Protein AF-A0A9D1YI46-F1 (afdb_monomer)

Foldseek 3Di:
DPPDDPVCCVPPPVVVVVVVVVVVVVVVVVVVVVVVVVVVVVVVPQPFDKFKWAFADKDWDWDDDPVDIDIWIWTWIQTPVRDIAIATDDPVLSVVDDHGFIFIWTAGDRHGDDTDTDDD

Nearest PDB structures (foldseek):
  3rd4-assembly3_B  TM=8.235E-01  e=1.081E-04  Proteus penneri ATCC 35198
  3rd4-assembly4_C  TM=8.174E-01  e=9.704E-05  Proteus penneri ATCC 35198
  3q6c-assembly10_J  TM=9.077E-01  e=4.424E-04  Klebsiella variicola At-22
  3rd4-assembly5_D  TM=7.968E-01  e=4.424E-04  Proteus penneri ATCC 35198
  3rd4-assembly2_A  TM=8.276E-01  e=1.380E-03  Proteus penneri ATCC 35198

Radius of gyration: 29.96 Å; Cα contacts (8 Å, |Δi|>4): 155; chains: 1; bounding box: 68×31×86 Å

Solvent-accessible surface area (backbone atoms only — not comparable to full-atom values): 6980 Å² total; per-residue (Å²): 129,89,76,87,48,73,65,55,44,58,71,70,44,41,62,59,53,50,51,52,53,50,53,51,50,52,54,53,50,54,52,50,53,55,48,56,57,50,52,56,57,66,65,72,56,63,70,74,44,73,43,57,28,29,28,70,45,77,48,77,47,78,45,85,48,102,89,48,77,49,75,49,38,35,40,30,30,34,32,84,90,69,52,75,48,72,26,58,47,53,74,65,59,58,70,70,60,52,74,70,46,39,27,41,37,33,31,44,94,71,41,62,73,49,70,51,73,58,83,128

Mean predicted aligned error: 13.7 Å

Secondary structure (DSSP, 8-state):
-----HHHHHHHTHHHHHHHHHHHHHHHHHHHHHHHHHHHHHHTTS--EEEEEEEEEEEEEEEEETTEEEEEEEEEEEETTS-EEEEEE-HHHHHH--TT-EEEEEEETTEEEEEEE---

Sequence (120 aa):
MNSFTFTDIFTNIFPFLFMLVFIFFIIVFVYSMVKGLSQMRKNNNSPRLTVEAQIVTKRAQHYHRNNGSSTRYFVTFQVESGDRLELQVNDWEYGQLVEGDSGKLHFQGTRYLGFDRTSL

pLDDT: mean 85.93, std 13.65, range [46.69, 97.56]

Structure (mmCIF, N/CA/C/O backbone):
data_AF-A0A9D1YI46-F1
#
_entry.id   AF-A0A9D1YI46-F1
#
loop_
_atom_site.group_PDB
_atom_site.id
_atom_site.type_symbol
_atom_site.label_atom_id
_atom_site.label_alt_id
_atom_site.label_comp_id
_atom_site.label_asym_id
_atom_site.label_entity_id
_atom_site.label_seq_id
_atom_site.pdbx_PDB_ins_code
_atom_site.Cartn_x
_atom_site.Cartn_y
_atom_site.Cartn_z
_atom_site.occupancy
_atom_site.B_iso_or_equiv
_atom_site.auth_seq_id
_atom_site.auth_comp_id
_atom_site.auth_asym_id
_atom_site.auth_atom_id
_atom_site.pdbx_PDB_model_num
ATOM 1 N N . MET A 1 1 ? 47.037 10.995 -57.749 1.00 51.62 1 MET A N 1
ATOM 2 C CA . MET A 1 1 ? 46.154 11.314 -56.608 1.00 51.62 1 MET A CA 1
ATOM 3 C C . MET A 1 1 ? 45.581 10.000 -56.124 1.00 51.62 1 MET A C 1
ATOM 5 O O . MET A 1 1 ? 44.905 9.352 -56.910 1.00 51.62 1 MET A O 1
ATOM 9 N N . ASN A 1 2 ? 45.909 9.559 -54.909 1.00 72.06 2 ASN A N 1
ATOM 10 C CA . ASN A 1 2 ? 45.304 8.343 -54.366 1.00 72.06 2 ASN A CA 1
ATOM 11 C C . ASN A 1 2 ? 43.830 8.655 -54.110 1.00 72.06 2 ASN A C 1
ATOM 13 O O . ASN A 1 2 ? 43.514 9.468 -53.241 1.00 72.06 2 ASN A O 1
ATOM 17 N N . SER A 1 3 ? 42.942 8.097 -54.929 1.00 76.31 3 SER A N 1
ATOM 18 C CA . SER A 1 3 ? 41.507 8.243 -54.724 1.00 76.31 3 SER A CA 1
ATOM 19 C C . SER A 1 3 ? 41.128 7.406 -53.514 1.00 76.31 3 SER A C 1
ATOM 21 O O . SER A 1 3 ? 41.279 6.190 -53.543 1.00 76.31 3 SER A O 1
ATOM 23 N N . PHE A 1 4 ? 40.661 8.062 -52.460 1.00 83.06 4 PHE A N 1
ATOM 24 C CA . PHE A 1 4 ? 40.120 7.391 -51.290 1.00 83.06 4 PHE A CA 1
ATOM 25 C C . PHE A 1 4 ? 38.860 6.617 -51.690 1.00 83.06 4 PHE A C 1
ATOM 27 O O . PHE A 1 4 ? 37.923 7.200 -52.241 1.00 83.06 4 PHE A O 1
ATOM 34 N N . THR A 1 5 ? 38.861 5.303 -51.478 1.00 87.06 5 THR A N 1
ATOM 35 C CA . THR A 1 5 ? 37.806 4.407 -51.966 1.00 87.06 5 THR A CA 1
ATOM 36 C C . THR A 1 5 ? 36.886 3.933 -50.842 1.00 87.06 5 THR A C 1
ATOM 38 O O . THR A 1 5 ? 37.230 3.968 -49.663 1.00 87.06 5 THR A O 1
ATOM 41 N N . PHE A 1 6 ? 35.696 3.442 -51.199 1.00 85.56 6 PHE A N 1
ATOM 42 C CA . PHE A 1 6 ? 34.754 2.860 -50.234 1.00 85.56 6 PHE A CA 1
ATOM 43 C C . PHE A 1 6 ? 35.358 1.683 -49.451 1.00 85.56 6 PHE A C 1
ATOM 45 O O . PHE A 1 6 ? 35.106 1.526 -48.257 1.00 85.56 6 PHE A O 1
ATOM 52 N N . THR A 1 7 ? 36.199 0.881 -50.104 1.00 87.19 7 THR A N 1
ATOM 53 C CA . THR A 1 7 ? 36.929 -0.214 -49.461 1.00 87.19 7 THR A CA 1
ATOM 54 C C . THR A 1 7 ? 37.867 0.292 -48.371 1.00 87.19 7 THR A C 1
ATOM 56 O O . THR A 1 7 ? 37.879 -0.292 -47.292 1.00 87.19 7 THR A O 1
ATOM 59 N N . ASP A 1 8 ? 38.547 1.425 -48.584 1.00 88.12 8 ASP A N 1
ATOM 60 C CA . ASP A 1 8 ? 39.436 2.017 -47.576 1.00 88.12 8 ASP A CA 1
ATOM 61 C C . ASP A 1 8 ? 38.665 2.483 -46.332 1.00 88.12 8 ASP A C 1
ATOM 63 O O . ASP A 1 8 ? 39.165 2.361 -45.212 1.00 88.12 8 ASP A O 1
ATOM 67 N N . ILE A 1 9 ? 37.430 2.969 -46.511 1.00 86.06 9 ILE A N 1
ATOM 68 C CA . ILE A 1 9 ? 36.524 3.333 -45.410 1.00 86.06 9 ILE A CA 1
ATOM 69 C C . ILE A 1 9 ? 36.154 2.089 -44.602 1.00 86.06 9 ILE A C 1
ATOM 71 O O . ILE A 1 9 ? 36.244 2.089 -43.372 1.00 86.06 9 ILE A O 1
ATOM 75 N N . PHE A 1 10 ? 35.738 1.023 -45.284 1.00 88.69 10 PHE A N 1
ATOM 76 C CA . PHE A 1 10 ? 35.272 -0.191 -44.625 1.00 88.69 10 PHE A CA 1
ATOM 77 C C . PHE A 1 10 ? 36.397 -0.949 -43.907 1.00 88.69 10 PHE A C 1
ATOM 79 O O . PHE A 1 10 ? 36.171 -1.521 -42.846 1.00 88.69 10 PHE A O 1
ATOM 86 N N . THR A 1 11 ? 37.622 -0.943 -44.427 1.00 88.00 11 THR A N 1
ATOM 87 C CA . THR A 1 11 ? 38.727 -1.668 -43.784 1.00 88.00 11 THR A CA 1
ATOM 88 C C . THR A 1 11 ? 39.423 -0.850 -42.707 1.00 88.00 11 THR A C 1
ATOM 90 O O . THR A 1 11 ? 39.802 -1.407 -41.681 1.00 88.00 11 THR A O 1
ATOM 93 N N . ASN A 1 12 ? 39.585 0.461 -42.908 1.00 88.25 12 ASN A N 1
ATOM 94 C CA . ASN A 1 12 ? 40.422 1.273 -42.023 1.00 88.25 12 ASN A CA 1
ATOM 95 C C . ASN A 1 12 ? 39.632 2.152 -41.053 1.00 88.25 12 ASN A C 1
ATOM 97 O O . ASN A 1 12 ? 40.168 2.499 -40.009 1.00 88.25 12 ASN A O 1
ATOM 101 N N . ILE A 1 13 ? 38.386 2.529 -41.359 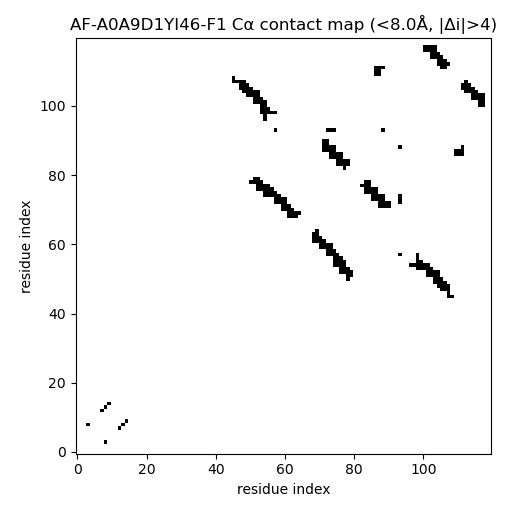1.00 89.00 13 ILE A N 1
ATOM 102 C CA . ILE A 1 13 ? 37.602 3.462 -40.525 1.00 89.00 13 ILE A CA 1
ATOM 103 C C . ILE A 1 13 ? 36.479 2.735 -39.783 1.00 89.00 13 ILE A C 1
ATOM 105 O O . ILE A 1 13 ? 36.266 2.966 -38.590 1.00 89.00 13 ILE A O 1
ATOM 109 N N . PHE A 1 14 ? 35.775 1.830 -40.463 1.00 92.69 14 PHE A N 1
ATOM 110 C CA . PHE A 1 14 ? 34.626 1.119 -39.901 1.00 92.69 14 PHE A CA 1
ATOM 111 C C . PHE A 1 14 ? 34.932 0.344 -38.605 1.00 92.69 14 PHE A C 1
ATOM 113 O O . PHE A 1 14 ? 34.125 0.463 -37.684 1.00 92.69 14 PHE A O 1
ATOM 120 N N . PRO A 1 15 ? 36.070 -0.367 -38.436 1.00 93.88 15 PRO A N 1
ATOM 121 C CA . PRO A 1 15 ? 36.346 -1.085 -37.188 1.00 93.88 15 PRO A CA 1
ATOM 122 C C . PRO A 1 15 ? 36.427 -0.164 -35.963 1.00 93.88 15 PRO A C 1
ATOM 124 O O . PRO A 1 15 ? 35.891 -0.488 -34.903 1.00 93.88 15 PRO A O 1
ATOM 127 N N . PHE A 1 16 ? 37.035 1.017 -36.111 1.00 93.75 16 PHE A N 1
ATOM 128 C CA . PHE A 1 16 ? 37.148 1.994 -35.025 1.00 93.75 16 PHE A CA 1
ATOM 129 C C . PHE A 1 16 ? 35.801 2.639 -34.699 1.00 93.75 16 PHE A C 1
ATOM 131 O O . PHE A 1 16 ? 35.455 2.788 -33.527 1.00 93.75 16 PHE A O 1
ATOM 138 N N . LEU A 1 17 ? 35.017 2.977 -35.726 1.00 92.50 17 LEU A N 1
ATOM 139 C CA . LEU A 1 17 ? 33.682 3.544 -35.549 1.00 92.50 17 LEU A CA 1
ATOM 140 C C . LEU A 1 17 ? 32.716 2.528 -34.918 1.00 92.50 17 LEU A C 1
ATOM 142 O O . LEU A 1 17 ? 31.982 2.871 -33.993 1.00 92.50 17 LEU A O 1
ATOM 146 N N . PHE A 1 18 ? 32.767 1.268 -35.354 1.00 93.38 18 PHE A N 1
ATOM 147 C CA . PHE A 1 18 ? 31.997 0.170 -34.772 1.00 93.38 18 PHE A CA 1
ATOM 148 C C . PHE A 1 18 ? 32.366 -0.059 -33.304 1.00 93.38 18 PHE A C 1
ATOM 150 O O . PHE A 1 18 ? 31.476 -0.144 -32.461 1.00 93.38 18 PHE A O 1
ATOM 157 N N . MET A 1 19 ? 33.661 -0.086 -32.972 1.00 94.75 19 MET A N 1
ATOM 158 C CA . MET A 1 19 ? 34.127 -0.230 -31.591 1.00 94.75 19 MET A CA 1
ATOM 159 C C . MET A 1 19 ? 33.648 0.924 -30.699 1.00 94.75 19 MET A C 1
ATOM 161 O O . MET A 1 19 ? 33.196 0.686 -29.581 1.00 94.75 19 MET A O 1
ATOM 165 N N . LEU A 1 20 ? 33.692 2.165 -31.194 1.00 96.12 20 LEU A N 1
ATOM 166 C CA . LEU A 1 20 ? 33.207 3.339 -30.462 1.00 96.12 20 LEU A CA 1
ATOM 167 C C . LEU A 1 20 ? 31.708 3.218 -30.159 1.00 96.12 20 LEU A C 1
ATOM 169 O O . LEU A 1 20 ? 31.289 3.365 -29.010 1.00 96.12 20 LEU A O 1
ATOM 173 N N . VAL A 1 21 ? 30.906 2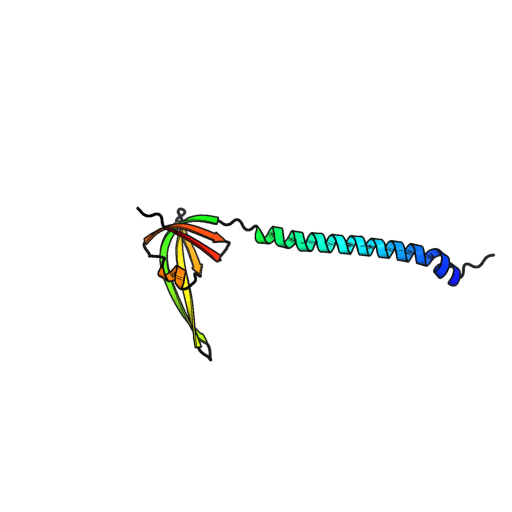.889 -31.174 1.00 95.81 21 VAL A N 1
ATOM 174 C CA . VAL A 1 21 ? 29.460 2.679 -31.025 1.00 95.81 21 VAL A CA 1
ATOM 175 C C . VAL A 1 21 ? 29.171 1.515 -30.071 1.00 95.81 21 VAL A C 1
ATOM 177 O O . VAL A 1 21 ? 28.294 1.621 -29.217 1.00 95.81 21 VAL A O 1
ATOM 180 N N . PHE A 1 22 ? 29.941 0.431 -30.145 1.00 95.69 22 PHE A N 1
ATOM 181 C CA . PHE A 1 22 ? 29.796 -0.725 -29.263 1.00 95.69 22 PHE A CA 1
ATOM 182 C C . PHE A 1 22 ? 30.070 -0.380 -27.789 1.00 95.69 22 PHE A C 1
ATOM 184 O O . PHE A 1 22 ? 29.286 -0.744 -26.912 1.00 95.69 22 PHE A O 1
ATOM 191 N N . ILE A 1 23 ? 31.125 0.393 -27.507 1.00 96.69 23 ILE A N 1
ATOM 192 C CA . ILE A 1 23 ? 31.423 0.892 -26.154 1.00 96.69 23 ILE A CA 1
ATOM 193 C C . ILE A 1 23 ? 30.296 1.804 -25.656 1.00 96.69 23 ILE A C 1
ATOM 195 O O . ILE A 1 23 ? 29.860 1.675 -24.510 1.00 96.69 23 ILE A O 1
ATOM 199 N N . PHE A 1 24 ? 29.781 2.688 -26.514 1.00 96.56 24 PHE A N 1
ATOM 200 C CA . PHE A 1 24 ? 28.639 3.539 -26.178 1.00 96.56 24 PHE A CA 1
ATOM 201 C C . PHE A 1 24 ? 27.409 2.708 -25.779 1.00 96.56 24 PHE A C 1
ATOM 203 O O . PHE A 1 24 ? 26.798 2.972 -24.741 1.00 96.56 24 PHE A O 1
ATOM 210 N N . PHE A 1 25 ? 27.089 1.659 -26.542 1.00 95.88 25 PHE A N 1
ATOM 211 C CA . PHE A 1 25 ? 25.998 0.744 -26.203 1.00 95.88 25 PHE A CA 1
ATOM 212 C C . PHE A 1 25 ? 26.218 0.036 -24.862 1.00 95.88 25 PHE A C 1
ATOM 214 O O . PHE A 1 25 ? 25.274 -0.047 -24.077 1.00 95.88 25 PHE A O 1
ATOM 221 N N . ILE A 1 26 ? 27.441 -0.412 -24.550 1.00 95.50 26 ILE A N 1
ATOM 222 C CA . ILE A 1 26 ? 27.759 -1.015 -23.243 1.00 95.50 26 ILE A CA 1
ATOM 223 C C . ILE A 1 26 ? 27.522 -0.018 -22.103 1.00 95.50 26 ILE A C 1
ATOM 225 O O . ILE A 1 26 ? 26.902 -0.376 -21.102 1.00 95.50 26 ILE A O 1
ATOM 229 N N . ILE A 1 27 ? 27.954 1.238 -22.249 1.00 95.38 27 ILE A N 1
ATOM 230 C CA . ILE A 1 27 ? 27.756 2.277 -21.225 1.00 95.38 27 ILE A CA 1
ATOM 231 C C . ILE A 1 27 ? 26.261 2.514 -20.974 1.00 95.38 27 ILE A C 1
ATOM 233 O O . ILE A 1 27 ? 25.820 2.521 -19.821 1.00 95.38 27 ILE A O 1
ATOM 237 N N . VAL A 1 28 ? 25.467 2.665 -22.039 1.00 93.75 28 VAL A N 1
ATOM 238 C CA . VAL A 1 28 ? 24.010 2.857 -21.938 1.00 93.75 28 VAL A CA 1
ATOM 239 C C . VAL A 1 28 ? 23.337 1.635 -21.310 1.00 93.75 28 VAL A C 1
ATOM 241 O O . VAL A 1 28 ? 22.478 1.784 -20.437 1.00 93.75 28 VAL A O 1
ATOM 244 N N . PHE A 1 29 ? 23.751 0.429 -21.699 1.00 90.38 29 PHE A N 1
ATOM 245 C CA . PHE A 1 29 ? 23.222 -0.820 -21.161 1.00 90.38 29 PHE A CA 1
ATOM 246 C C . PHE A 1 29 ? 23.486 -0.945 -19.654 1.00 90.38 29 PHE A C 1
ATOM 248 O O . PHE A 1 29 ? 22.542 -1.126 -18.880 1.00 90.38 29 PHE A O 1
ATOM 255 N N . VAL A 1 30 ? 24.730 -0.740 -19.207 1.00 88.38 30 VAL A N 1
ATOM 256 C CA . VAL A 1 30 ? 25.101 -0.766 -17.780 1.00 88.38 30 VAL A CA 1
ATOM 257 C C . VAL A 1 30 ? 24.336 0.301 -16.992 1.00 88.38 30 VAL A C 1
ATOM 259 O O . VAL A 1 30 ? 23.772 0.010 -15.936 1.00 88.38 30 VAL A O 1
ATOM 262 N N . TYR A 1 31 ? 24.239 1.523 -17.522 1.00 88.12 31 TYR A N 1
ATOM 263 C CA . TYR A 1 31 ? 23.469 2.599 -16.900 1.00 88.12 31 TYR A CA 1
ATOM 264 C C . TYR A 1 31 ? 21.985 2.242 -16.729 1.00 88.12 31 TYR A C 1
ATOM 266 O O . TYR A 1 31 ? 21.396 2.506 -15.676 1.00 88.12 31 TYR A O 1
ATOM 274 N N . SER A 1 32 ? 21.382 1.609 -17.740 1.00 79.19 32 SER A N 1
ATOM 275 C CA . SER A 1 32 ? 19.984 1.173 -17.696 1.00 79.19 32 SER A CA 1
ATOM 276 C C . SER A 1 32 ? 19.743 0.098 -16.629 1.00 79.19 32 SER A C 1
ATOM 278 O O . SER A 1 32 ? 18.769 0.196 -15.879 1.00 79.19 32 SER A O 1
ATOM 280 N N . MET A 1 33 ? 20.668 -0.858 -16.468 1.00 76.75 33 MET A N 1
ATOM 281 C CA . MET A 1 33 ? 20.583 -1.884 -15.424 1.00 76.75 33 MET A CA 1
ATOM 282 C C . MET A 1 33 ? 20.708 -1.286 -14.018 1.00 76.75 33 MET A C 1
ATOM 284 O O . MET A 1 33 ? 19.908 -1.608 -13.137 1.00 76.75 33 MET A O 1
ATOM 288 N N . VAL A 1 34 ? 21.657 -0.366 -13.804 1.00 73.50 34 VAL A N 1
ATOM 289 C CA . VAL A 1 34 ? 21.837 0.313 -12.507 1.00 73.50 34 VAL A CA 1
ATOM 290 C C . VAL A 1 34 ? 20.598 1.135 -12.140 1.00 73.50 34 VAL A C 1
ATOM 292 O O . VAL A 1 34 ? 20.146 1.103 -10.992 1.00 73.50 34 VAL A O 1
ATOM 295 N N . LYS A 1 35 ? 19.996 1.835 -13.110 1.00 68.25 35 LYS A N 1
ATOM 296 C CA . LYS A 1 35 ? 18.734 2.556 -12.900 1.00 68.25 35 LYS A CA 1
ATOM 297 C C . LYS A 1 35 ? 17.564 1.623 -12.598 1.00 68.25 35 LYS A C 1
ATOM 299 O O . LYS A 1 35 ? 16.796 1.934 -11.691 1.00 68.25 35 LYS A O 1
ATOM 304 N N . GLY A 1 36 ? 17.451 0.489 -13.291 1.00 58.84 36 GLY A N 1
ATOM 305 C CA . GLY A 1 36 ? 16.394 -0.500 -13.057 1.00 58.84 36 GLY A CA 1
ATOM 306 C C . GLY A 1 36 ? 16.384 -1.029 -11.619 1.00 58.84 36 GLY A C 1
ATOM 307 O O . GLY A 1 36 ? 15.340 -1.038 -10.968 1.00 58.84 36 GLY A O 1
ATOM 308 N N . LEU A 1 37 ? 17.561 -1.363 -11.079 1.00 58.94 37 LEU A N 1
ATOM 309 C CA . LEU A 1 37 ? 17.705 -1.819 -9.690 1.00 58.94 37 LEU A CA 1
ATOM 310 C C . LEU A 1 37 ? 17.496 -0.685 -8.670 1.00 58.94 37 LEU A C 1
ATOM 312 O O . LEU A 1 37 ? 16.871 -0.878 -7.625 1.00 58.94 37 LEU A O 1
ATOM 316 N N . SER A 1 38 ? 17.987 0.519 -8.974 1.00 55.22 38 SER A N 1
ATOM 317 C CA . SER A 1 38 ? 17.851 1.694 -8.100 1.00 55.22 38 SER A CA 1
ATOM 318 C C . SER A 1 38 ? 16.393 2.160 -7.964 1.00 5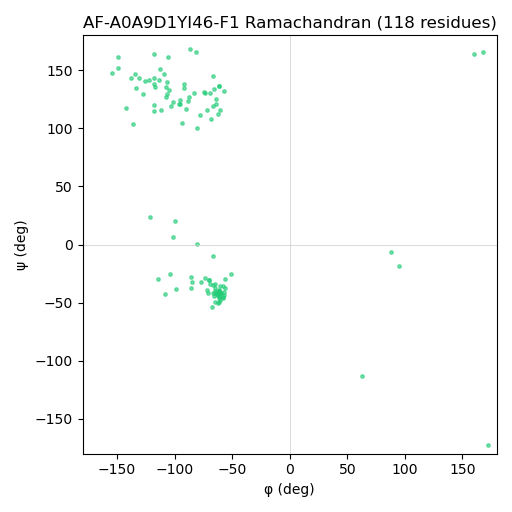5.22 38 SER A C 1
ATOM 320 O O . SER A 1 38 ? 15.959 2.551 -6.875 1.00 55.22 38 SER A O 1
ATOM 322 N N . GLN A 1 39 ? 15.602 2.038 -9.036 1.00 52.50 39 GLN A N 1
ATOM 323 C CA . GLN A 1 39 ? 14.185 2.404 -9.052 1.00 52.50 39 GLN A CA 1
ATOM 324 C C . GLN A 1 39 ? 13.348 1.516 -8.116 1.00 52.50 39 GLN A C 1
ATOM 326 O O . GLN A 1 39 ? 12.467 2.015 -7.413 1.00 52.50 39 GLN A O 1
ATOM 331 N N . MET A 1 40 ? 13.661 0.216 -8.033 1.00 50.25 40 MET A N 1
ATOM 332 C CA . MET A 1 40 ? 12.962 -0.709 -7.131 1.00 50.25 40 MET A CA 1
ATOM 333 C C . MET A 1 40 ? 13.286 -0.436 -5.653 1.00 50.25 40 MET A C 1
ATOM 335 O O . MET A 1 40 ? 12.412 -0.595 -4.801 1.00 50.25 40 MET A O 1
ATOM 339 N N . ARG A 1 41 ? 14.493 0.057 -5.331 1.00 46.69 41 ARG A N 1
ATOM 340 C CA . ARG A 1 41 ? 14.880 0.397 -3.948 1.00 46.69 41 ARG A CA 1
ATOM 341 C C . ARG A 1 41 ? 14.282 1.719 -3.457 1.00 46.69 41 ARG A C 1
ATOM 343 O O . ARG A 1 41 ? 13.968 1.829 -2.277 1.00 46.69 41 ARG A O 1
ATOM 350 N N . LYS A 1 42 ? 14.087 2.708 -4.338 1.00 52.28 42 LYS A N 1
ATOM 351 C CA . LYS A 1 42 ? 13.429 3.979 -3.974 1.00 52.28 42 LYS A CA 1
ATOM 352 C C . LYS A 1 42 ? 11.914 3.841 -3.769 1.00 52.28 42 LYS A C 1
ATOM 354 O O . LYS A 1 42 ? 11.376 4.555 -2.933 1.00 52.28 42 LYS A O 1
ATOM 359 N N . ASN A 1 43 ? 11.250 2.897 -4.441 1.00 47.78 43 ASN A N 1
ATOM 360 C CA . ASN A 1 43 ? 9.805 2.673 -4.288 1.00 47.78 43 ASN A CA 1
ATOM 361 C C . ASN A 1 43 ? 9.433 1.744 -3.119 1.00 47.78 43 ASN A C 1
ATOM 363 O O . ASN A 1 43 ? 8.368 1.911 -2.534 1.00 47.78 43 ASN A O 1
ATOM 367 N N . ASN A 1 44 ? 10.306 0.806 -2.728 1.00 51.50 44 ASN A N 1
ATOM 368 C CA . ASN A 1 44 ? 10.056 -0.080 -1.578 1.00 51.50 44 ASN A CA 1
ATOM 369 C C . ASN A 1 44 ? 10.362 0.580 -0.214 1.00 51.50 44 ASN A C 1
ATOM 371 O O . ASN A 1 44 ? 10.212 -0.049 0.830 1.00 51.50 44 ASN A O 1
ATOM 375 N N . ASN A 1 45 ? 10.796 1.844 -0.242 1.00 54.41 45 ASN A N 1
ATOM 376 C CA . ASN A 1 45 ? 11.183 2.662 0.904 1.00 54.41 45 ASN A CA 1
ATOM 377 C C . ASN A 1 45 ? 10.082 3.636 1.348 1.00 54.41 45 ASN A C 1
ATOM 379 O O . ASN A 1 45 ? 10.385 4.619 2.021 1.00 54.41 45 ASN A O 1
ATOM 383 N N . SER A 1 46 ? 8.809 3.407 1.001 1.00 49.06 46 SER A N 1
ATOM 384 C CA . SER A 1 46 ? 7.750 4.093 1.747 1.00 49.06 46 SER A CA 1
ATOM 385 C C . SER A 1 46 ? 7.891 3.648 3.212 1.00 49.06 46 SER A C 1
ATOM 387 O O . SER A 1 46 ? 7.779 2.441 3.466 1.00 49.06 46 SER A O 1
ATOM 389 N N . PRO A 1 47 ? 8.215 4.555 4.148 1.00 60.75 47 PRO A N 1
ATOM 390 C CA . PRO A 1 47 ? 8.490 4.179 5.525 1.00 60.75 47 PRO A CA 1
ATOM 391 C C . PRO A 1 47 ? 7.277 3.431 6.073 1.00 60.75 47 PRO A C 1
ATOM 393 O O . PRO A 1 47 ? 6.142 3.862 5.877 1.00 60.75 47 PRO A O 1
ATOM 396 N N . ARG A 1 48 ? 7.506 2.280 6.713 1.00 69.88 48 ARG A N 1
ATOM 397 C CA . ARG A 1 48 ? 6.453 1.613 7.482 1.00 69.88 48 ARG A CA 1
ATOM 398 C C . ARG A 1 48 ? 6.072 2.573 8.597 1.00 69.88 48 ARG A C 1
ATOM 400 O O . ARG A 1 48 ? 6.904 2.863 9.456 1.00 69.88 48 ARG A O 1
ATOM 407 N N . LEU A 1 49 ? 4.861 3.107 8.539 1.00 79.12 49 LEU A N 1
ATOM 408 C CA . LEU A 1 49 ? 4.376 4.009 9.566 1.00 79.12 49 LEU A CA 1
ATOM 409 C C . LEU A 1 49 ? 3.842 3.163 10.713 1.00 79.12 49 LEU A C 1
ATOM 411 O O . LEU A 1 49 ? 3.099 2.205 10.500 1.00 79.12 49 LEU A O 1
ATOM 415 N N . THR A 1 50 ? 4.286 3.506 11.916 1.00 84.94 50 THR A N 1
ATOM 416 C CA . THR A 1 50 ? 3.755 2.972 13.167 1.00 84.94 50 THR A CA 1
ATOM 417 C C . THR A 1 50 ? 3.188 4.147 13.932 1.00 84.94 50 THR A C 1
ATOM 419 O O . THR A 1 50 ? 3.920 5.099 14.201 1.00 84.94 50 THR A O 1
ATOM 422 N N . VAL A 1 51 ? 1.895 4.101 14.217 1.00 88.75 51 VAL A N 1
ATOM 423 C CA . VAL A 1 51 ? 1.177 5.174 14.908 1.00 88.75 51 VAL A CA 1
ATOM 424 C C . VAL A 1 51 ? 0.299 4.572 15.991 1.00 88.75 51 VAL A C 1
ATOM 426 O O . VAL A 1 51 ? -0.214 3.466 15.821 1.00 88.75 51 VAL A O 1
ATOM 429 N N . GLU A 1 52 ? 0.128 5.295 17.090 1.00 90.62 52 GLU A N 1
ATOM 430 C CA . GLU A 1 52 ? -0.876 4.945 18.089 1.00 90.62 52 GLU A CA 1
ATOM 431 C C . GLU A 1 52 ? -2.265 5.192 17.495 1.00 90.62 52 GLU A C 1
ATOM 433 O O . GLU A 1 52 ? -2.533 6.239 16.890 1.00 90.62 52 GLU A O 1
ATOM 438 N N . ALA A 1 53 ? -3.133 4.192 17.612 1.00 94.19 53 ALA A N 1
ATOM 439 C CA . ALA A 1 53 ? -4.467 4.236 17.051 1.00 94.19 53 ALA A CA 1
ATOM 440 C C . ALA A 1 53 ? -5.464 3.430 17.882 1.00 94.19 53 ALA A C 1
ATOM 442 O O . ALA A 1 53 ? -5.128 2.422 18.504 1.00 94.19 53 ALA A O 1
ATOM 443 N N . GLN A 1 54 ? -6.721 3.852 17.818 1.00 95.50 54 GLN A N 1
ATOM 444 C CA . GLN A 1 54 ? -7.858 3.119 18.348 1.00 95.50 54 GLN A CA 1
ATOM 445 C C . GLN A 1 54 ? -8.681 2.519 17.209 1.00 95.50 54 GLN A C 1
ATOM 447 O O . GLN A 1 54 ? -8.918 3.166 16.188 1.00 95.50 54 GLN A O 1
ATOM 452 N N . ILE A 1 55 ? -9.164 1.296 17.387 1.00 96.19 55 ILE A N 1
ATOM 453 C CA . ILE A 1 55 ? -10.097 0.652 16.465 1.00 96.19 55 ILE A CA 1
ATOM 454 C C . ILE A 1 55 ? -11.492 1.219 16.714 1.00 96.19 55 ILE A C 1
ATOM 456 O O . ILE A 1 55 ? -12.088 0.962 17.752 1.00 96.19 55 ILE A O 1
ATOM 460 N N . VAL A 1 56 ? -12.037 1.983 15.770 1.00 96.00 56 VAL A N 1
ATOM 461 C CA . VAL A 1 56 ? -13.325 2.671 15.972 1.00 96.00 56 VAL A CA 1
ATOM 462 C C . VAL A 1 56 ? -14.483 1.918 15.339 1.00 96.00 56 VAL A C 1
ATOM 464 O O . VAL A 1 56 ? -15.590 1.913 15.870 1.00 96.00 56 VAL A O 1
ATOM 467 N N . THR A 1 57 ? -14.263 1.323 14.167 1.00 96.44 57 THR A N 1
ATOM 468 C CA . THR A 1 57 ? -15.339 0.679 13.406 1.00 96.44 57 THR A CA 1
ATOM 469 C C . THR A 1 57 ? -14.793 -0.405 12.497 1.00 96.44 57 THR A C 1
ATOM 471 O O . THR A 1 57 ? -13.695 -0.287 11.949 1.00 96.44 57 THR A O 1
ATOM 474 N N . LYS A 1 58 ? -15.592 -1.443 12.282 1.00 96.25 58 LYS A N 1
ATOM 475 C CA . LYS A 1 58 ? -15.318 -2.551 11.376 1.00 96.25 58 LYS A CA 1
ATOM 476 C C . LYS A 1 58 ? -16.471 -2.720 10.390 1.00 96.25 58 LYS A C 1
ATOM 478 O O . LYS A 1 58 ? -17.638 -2.615 10.757 1.00 96.25 58 LYS A O 1
ATOM 483 N N . ARG A 1 59 ? -16.162 -3.013 9.124 1.00 95.75 59 ARG A N 1
ATOM 484 C CA . ARG A 1 59 ? -17.186 -3.343 8.121 1.00 95.75 59 ARG A CA 1
ATOM 485 C C . ARG A 1 59 ? -16.770 -4.505 7.231 1.00 95.75 59 ARG A C 1
ATOM 487 O O . ARG A 1 59 ? -15.618 -4.617 6.814 1.00 95.75 59 ARG A O 1
ATOM 494 N N . ALA A 1 60 ? -17.751 -5.328 6.883 1.00 95.00 60 ALA A N 1
ATOM 495 C CA . ALA A 1 60 ? -17.637 -6.355 5.860 1.00 95.00 60 ALA A CA 1
ATOM 496 C C . ALA A 1 60 ? -18.410 -5.900 4.620 1.00 95.00 60 ALA A C 1
ATOM 498 O O . ALA A 1 60 ? -19.564 -5.484 4.709 1.00 95.00 60 ALA A O 1
ATOM 499 N N . GLN A 1 61 ? -17.772 -5.959 3.457 1.00 93.69 61 GLN A N 1
AT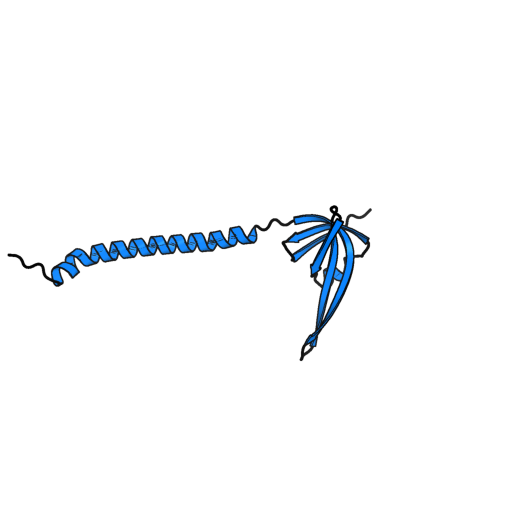OM 500 C CA . GLN A 1 61 ? -18.407 -5.649 2.187 1.00 93.69 61 GLN A CA 1
ATOM 501 C C . GLN A 1 61 ? -18.515 -6.926 1.365 1.00 93.69 61 GLN A C 1
ATOM 503 O O . GLN A 1 61 ? -17.505 -7.523 0.992 1.00 93.69 61 GLN A O 1
ATOM 508 N N . HIS A 1 62 ? -19.749 -7.344 1.106 1.00 91.62 62 HIS A N 1
ATOM 509 C CA . HIS A 1 62 ? -20.055 -8.512 0.293 1.00 91.62 62 HIS A CA 1
ATOM 510 C C . HIS A 1 62 ? -20.250 -8.096 -1.164 1.00 91.62 62 HIS A C 1
ATOM 512 O O . HIS A 1 62 ? -20.903 -7.094 -1.451 1.00 91.62 62 HIS A O 1
ATOM 518 N N . TYR A 1 63 ? -19.702 -8.880 -2.088 1.00 88.25 63 TYR A N 1
ATOM 519 C CA . TYR A 1 63 ? -19.864 -8.661 -3.519 1.00 88.25 63 TYR A CA 1
ATOM 520 C C . TYR A 1 63 ? -20.214 -9.975 -4.203 1.00 88.25 63 TYR A C 1
ATOM 522 O O . TYR A 1 63 ? -19.576 -11.008 -3.972 1.00 88.25 63 TYR A O 1
ATOM 530 N N . HIS A 1 64 ? -21.204 -9.918 -5.085 1.00 86.88 64 HIS A N 1
ATOM 531 C CA . HIS A 1 64 ? -21.579 -11.038 -5.932 1.00 86.88 64 HIS A CA 1
ATOM 532 C C . HIS A 1 64 ? -20.751 -11.015 -7.215 1.00 86.88 64 HIS A C 1
ATOM 534 O O . HIS A 1 64 ? -20.700 -10.012 -7.926 1.00 86.88 64 HIS A O 1
ATOM 540 N N . ARG A 1 65 ? -20.097 -12.134 -7.514 1.00 81.12 65 ARG A N 1
ATOM 541 C CA . ARG A 1 65 ? -19.456 -12.408 -8.799 1.00 81.12 65 ARG A CA 1
ATOM 542 C C . ARG A 1 65 ? -20.231 -13.540 -9.469 1.00 81.12 65 ARG A C 1
ATOM 544 O O . ARG A 1 65 ? -20.776 -14.392 -8.775 1.00 81.12 65 ARG A O 1
ATOM 551 N N . ASN A 1 66 ? -20.247 -13.582 -10.801 1.00 81.50 66 ASN A N 1
ATOM 552 C CA . ASN A 1 66 ? -21.056 -14.544 -11.569 1.00 81.50 66 ASN A CA 1
ATOM 553 C C . ASN A 1 66 ? -20.888 -16.021 -11.138 1.00 81.50 66 ASN A C 1
ATOM 555 O O . ASN A 1 66 ? -21.826 -16.788 -11.300 1.00 81.50 66 ASN A O 1
ATOM 559 N N . ASN A 1 67 ? -19.748 -16.394 -10.533 1.00 78.56 67 ASN A N 1
ATOM 560 C CA . ASN A 1 67 ? -19.460 -17.748 -10.034 1.00 78.56 67 ASN A CA 1
ATOM 561 C C . ASN A 1 67 ? -19.137 -17.811 -8.520 1.00 78.56 67 ASN A C 1
ATOM 563 O O . ASN A 1 67 ? -18.436 -18.723 -8.088 1.00 78.56 67 ASN A O 1
ATOM 567 N N . GLY A 1 68 ? -19.580 -16.849 -7.701 1.00 80.38 68 GLY A N 1
ATOM 568 C CA . GLY A 1 68 ? -19.397 -16.918 -6.243 1.00 80.38 68 GLY A CA 1
ATOM 569 C C . GLY A 1 68 ? -19.518 -15.583 -5.507 1.00 80.38 68 GLY A C 1
ATOM 570 O O . GLY A 1 68 ? -19.440 -14.510 -6.104 1.00 80.38 68 GLY A O 1
ATOM 571 N N . SER A 1 69 ? -19.689 -15.640 -4.187 1.00 84.94 69 SER A N 1
ATOM 572 C CA . SER A 1 69 ? -19.645 -14.472 -3.300 1.00 84.94 69 SER A CA 1
ATOM 573 C C . SER A 1 69 ? -18.232 -14.256 -2.759 1.00 84.94 69 SER A C 1
ATOM 575 O O . SER A 1 69 ? -17.599 -15.200 -2.295 1.00 84.94 69 SER A O 1
ATOM 577 N N . SER A 1 70 ? -17.755 -13.013 -2.771 1.00 87.38 70 SER A N 1
ATOM 578 C CA . SER A 1 70 ? -16.513 -12.609 -2.102 1.00 87.38 70 SER A CA 1
ATOM 579 C C . SER A 1 70 ? -16.835 -11.572 -1.038 1.00 87.38 70 SER A C 1
ATOM 581 O O . SER A 1 70 ? -17.668 -10.696 -1.264 1.00 87.38 70 SER A O 1
ATOM 583 N N . THR A 1 71 ? -16.131 -11.624 0.087 1.00 91.44 71 THR A N 1
ATOM 584 C CA . THR A 1 71 ? -16.203 -10.598 1.133 1.00 91.44 71 THR A CA 1
ATOM 585 C C . THR A 1 71 ? -14.863 -9.876 1.215 1.00 91.44 71 THR A C 1
ATOM 587 O O . THR A 1 71 ? -13.817 -10.498 1.043 1.00 91.44 71 THR A O 1
ATOM 590 N N . ARG A 1 72 ? -14.876 -8.560 1.431 1.00 94.56 72 ARG A N 1
ATOM 591 C CA . ARG A 1 72 ? -13.692 -7.794 1.842 1.00 94.56 72 ARG A CA 1
ATOM 592 C C . ARG A 1 72 ? -13.952 -7.172 3.200 1.00 94.56 72 ARG A C 1
ATOM 594 O O . ARG A 1 72 ? -15.037 -6.642 3.437 1.00 94.56 72 ARG A O 1
ATOM 601 N N . TYR A 1 73 ? -12.944 -7.214 4.054 1.00 96.50 73 TYR A N 1
ATOM 602 C CA . TYR A 1 73 ? -13.010 -6.714 5.416 1.00 96.50 73 TYR A CA 1
ATOM 603 C C . TYR A 1 73 ? -12.215 -5.424 5.543 1.00 96.50 73 TYR A C 1
ATOM 605 O O . TYR A 1 73 ? -11.101 -5.315 5.028 1.00 96.50 73 TYR A O 1
ATOM 613 N N . PHE A 1 74 ? -12.797 -4.448 6.228 1.00 97.06 74 PHE A N 1
ATOM 614 C CA . PHE A 1 74 ? -12.192 -3.145 6.457 1.00 97.06 74 PHE A CA 1
ATOM 615 C C . PHE A 1 74 ? -12.289 -2.777 7.932 1.00 97.06 74 PHE A C 1
ATOM 617 O O . PHE A 1 74 ? -13.292 -3.067 8.591 1.00 97.06 74 PHE A O 1
ATOM 624 N N . VAL A 1 75 ? -11.243 -2.125 8.430 1.00 97.56 75 VAL A N 1
ATOM 625 C CA . VAL A 1 75 ? -11.157 -1.624 9.802 1.00 97.56 75 VAL A CA 1
ATOM 626 C C . VAL A 1 75 ? -10.782 -0.152 9.754 1.00 97.56 75 VAL A C 1
ATOM 628 O O . VAL A 1 75 ? -9.842 0.229 9.058 1.00 97.56 75 VAL A O 1
ATOM 631 N N . THR A 1 76 ? -11.541 0.670 10.473 1.00 97.25 76 THR A N 1
ATOM 632 C CA . THR A 1 76 ? -11.274 2.093 10.666 1.00 97.25 76 THR A CA 1
ATOM 633 C C . THR A 1 76 ? -10.517 2.296 11.967 1.00 97.25 76 THR A C 1
ATOM 635 O O . THR A 1 76 ? -11.008 1.971 13.049 1.00 97.25 76 THR A O 1
ATOM 638 N N . PHE A 1 77 ? -9.337 2.881 11.835 1.00 96.69 77 PHE A N 1
ATOM 639 C CA . PHE A 1 77 ? -8.455 3.270 12.917 1.00 96.69 77 PHE A CA 1
ATOM 640 C C . PHE A 1 77 ? -8.528 4.782 13.095 1.00 96.69 77 PHE A C 1
ATOM 642 O O . PHE A 1 77 ? -8.453 5.517 12.114 1.00 96.69 77 PHE A O 1
ATOM 649 N N . GLN A 1 78 ? -8.665 5.256 14.325 1.00 95.81 78 GLN A N 1
ATOM 650 C CA . GLN A 1 78 ? -8.519 6.667 14.652 1.00 95.81 78 GLN A CA 1
ATOM 651 C C . GLN A 1 78 ? -7.165 6.874 15.313 1.00 95.81 78 GLN A C 1
ATOM 653 O O . GLN A 1 78 ? -6.887 6.270 16.345 1.00 95.81 78 GLN A O 1
ATOM 658 N N . VAL A 1 79 ? -6.323 7.695 14.697 1.00 91.38 79 VAL A N 1
ATOM 659 C CA . VAL A 1 79 ? -4.988 8.014 15.216 1.00 91.38 79 VAL A CA 1
ATOM 660 C C . VAL A 1 79 ? -5.060 9.187 16.198 1.00 91.38 79 VAL A C 1
ATOM 662 O O . VAL A 1 79 ? -6.083 9.866 16.284 1.00 91.38 79 VAL A O 1
ATOM 665 N N . GLU A 1 80 ? -3.982 9.449 16.938 1.00 84.25 80 GLU A N 1
ATOM 666 C CA . GLU A 1 80 ? -3.944 10.506 17.968 1.00 84.25 80 GLU A CA 1
ATOM 667 C C . GLU A 1 80 ? -4.306 11.909 17.455 1.00 84.25 80 GLU A C 1
ATOM 669 O O . GLU A 1 80 ? -4.882 12.701 18.198 1.00 84.25 80 GLU A O 1
ATOM 674 N N . SER A 1 81 ? -4.029 12.218 16.181 1.00 84.12 81 SER A N 1
ATOM 675 C CA . SER A 1 81 ? -4.432 13.493 15.566 1.00 84.12 81 SER A CA 1
ATOM 676 C C . SER A 1 81 ? -5.952 13.646 15.417 1.00 84.12 81 SER A C 1
ATOM 678 O O . SER A 1 81 ? -6.424 14.728 15.075 1.00 84.12 81 SER A O 1
ATOM 680 N N . GLY A 1 82 ? -6.725 12.580 15.655 1.00 87.31 82 GLY A N 1
ATOM 681 C CA . GLY A 1 82 ? -8.162 12.502 15.398 1.00 87.31 82 GLY A CA 1
ATOM 682 C C . GLY A 1 82 ? -8.507 12.051 13.976 1.00 87.31 82 GLY A C 1
ATOM 683 O O . GLY A 1 82 ? -9.679 11.794 13.690 1.00 87.31 82 GLY A O 1
ATOM 684 N N . ASP A 1 83 ? -7.508 11.906 13.098 1.00 90.88 83 ASP A N 1
ATOM 685 C CA . ASP A 1 83 ? -7.713 11.425 11.735 1.00 90.88 83 ASP A CA 1
ATOM 686 C C . ASP A 1 83 ? -8.167 9.964 11.724 1.00 90.88 83 ASP A C 1
ATOM 688 O O . ASP A 1 83 ? -7.733 9.139 12.534 1.00 90.88 83 ASP A O 1
ATOM 692 N N . ARG A 1 84 ? -9.032 9.632 10.761 1.00 93.50 84 ARG A N 1
ATOM 693 C CA . ARG A 1 84 ? -9.547 8.277 10.561 1.00 93.50 84 ARG A CA 1
ATOM 694 C C . ARG A 1 84 ? -8.934 7.648 9.323 1.00 93.50 84 ARG A C 1
ATOM 696 O O . ARG A 1 84 ? -9.019 8.195 8.227 1.00 93.50 84 ARG A O 1
ATOM 703 N N . LEU A 1 85 ? -8.367 6.467 9.506 1.00 94.19 85 LEU A N 1
ATOM 704 C CA . LEU A 1 85 ? -7.740 5.671 8.469 1.00 94.19 85 LEU A CA 1
ATOM 705 C C . LEU A 1 85 ? -8.484 4.345 8.336 1.00 94.19 85 LEU A C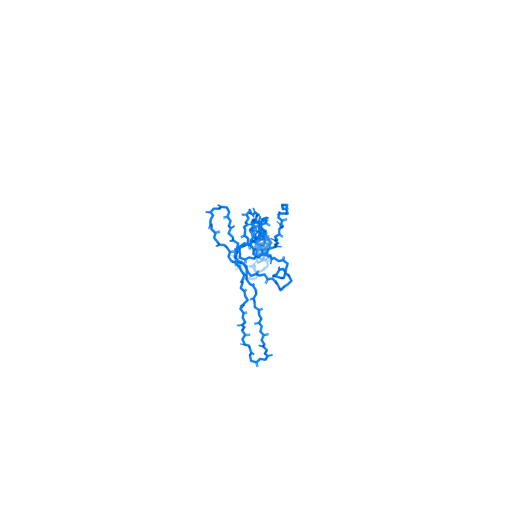 1
ATOM 707 O O . LEU A 1 85 ? -8.467 3.524 9.247 1.00 94.19 85 LEU A O 1
ATOM 711 N N . GLU A 1 86 ? -9.122 4.118 7.192 1.00 96.44 86 GLU A N 1
ATOM 712 C CA . GLU A 1 86 ? -9.733 2.827 6.881 1.00 96.44 86 GLU A CA 1
ATOM 713 C C . GLU A 1 86 ? -8.770 1.976 6.052 1.00 96.44 86 GLU A C 1
ATOM 715 O O . GLU A 1 86 ? -8.315 2.391 4.984 1.00 96.44 86 GLU A O 1
ATOM 720 N N . LEU A 1 87 ? -8.466 0.772 6.535 1.00 96.69 87 LEU A N 1
ATOM 721 C CA . LEU A 1 87 ? -7.573 -0.166 5.861 1.00 96.69 87 LEU A CA 1
ATOM 722 C C . LEU A 1 87 ? -8.288 -1.487 5.596 1.00 96.69 87 LEU A C 1
ATOM 724 O O . LEU A 1 87 ? -9.044 -1.987 6.432 1.00 96.69 87 LEU A O 1
ATOM 728 N N . GLN A 1 88 ? -8.015 -2.072 4.429 1.00 96.56 88 GLN A N 1
ATOM 729 C CA . GL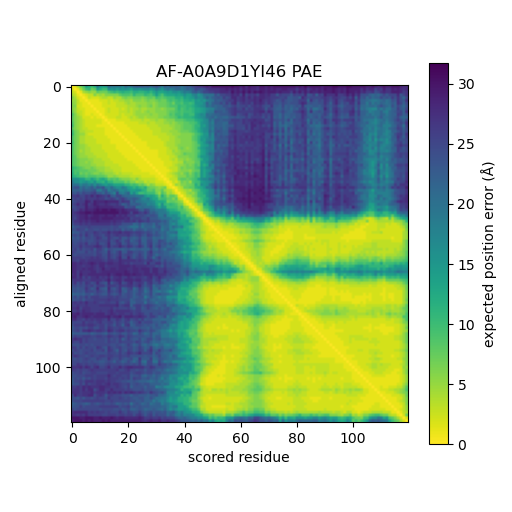N A 1 88 ? -8.441 -3.434 4.136 1.00 96.56 88 GLN A CA 1
ATOM 730 C C . GLN A 1 88 ? -7.568 -4.414 4.926 1.00 96.56 88 GLN A C 1
ATOM 732 O O . GLN A 1 88 ? -6.338 -4.353 4.861 1.00 96.56 88 GLN 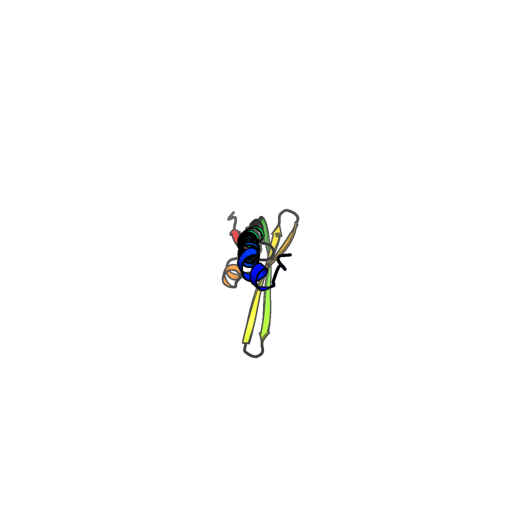A O 1
ATOM 737 N N . VAL A 1 89 ? -8.214 -5.342 5.622 1.00 96.50 89 VAL A N 1
ATOM 738 C CA . VAL A 1 89 ? -7.569 -6.415 6.383 1.00 96.50 89 VAL A CA 1
ATOM 739 C C . VAL A 1 89 ? -7.981 -7.771 5.816 1.00 96.50 89 VAL A C 1
ATOM 741 O O . VAL A 1 89 ? -8.935 -7.878 5.040 1.00 96.50 89 VAL A O 1
ATOM 744 N N . ASN A 1 90 ? -7.237 -8.813 6.174 1.00 94.69 90 ASN A N 1
ATOM 745 C CA . ASN A 1 90 ? -7.650 -10.180 5.877 1.00 94.69 90 ASN A CA 1
ATOM 746 C C . ASN A 1 90 ? -8.674 -10.670 6.920 1.00 94.69 90 ASN A C 1
ATOM 748 O O . ASN A 1 90 ? -8.847 -10.067 7.979 1.00 94.69 90 ASN A O 1
ATOM 752 N N . ASP A 1 91 ? -9.343 -11.774 6.607 1.00 94.25 91 ASP A N 1
ATOM 753 C CA . ASP A 1 91 ? -10.428 -12.348 7.408 1.00 94.25 91 ASP A CA 1
ATOM 754 C C . ASP A 1 91 ? -9.971 -12.737 8.825 1.00 94.25 91 ASP A C 1
ATOM 756 O O . ASP A 1 91 ? -10.716 -12.575 9.791 1.00 94.25 91 ASP A O 1
ATOM 760 N N . TRP A 1 92 ? -8.732 -13.222 8.956 1.00 93.81 92 TRP A N 1
ATOM 761 C CA . TRP A 1 92 ? -8.147 -13.627 10.234 1.00 93.81 92 TRP A CA 1
ATOM 762 C C . TRP A 1 92 ? -7.918 -12.428 11.157 1.00 93.81 92 TRP A C 1
ATOM 764 O O . TRP A 1 92 ? -8.432 -12.411 12.272 1.00 93.81 92 TRP A O 1
ATOM 774 N N . GLU A 1 93 ? -7.211 -11.407 10.672 1.00 94.81 93 GLU A N 1
ATOM 775 C CA . GLU A 1 93 ? -6.966 -10.147 11.382 1.00 94.81 93 GLU A CA 1
ATOM 776 C C . GLU A 1 93 ? -8.286 -9.482 11.757 1.00 94.81 93 GLU A C 1
ATOM 778 O O . GLU A 1 93 ? -8.488 -9.074 12.898 1.00 94.81 93 GLU A O 1
ATOM 783 N N . TYR A 1 94 ? -9.249 -9.463 10.830 1.00 95.25 94 TYR A N 1
ATOM 784 C CA . TYR A 1 94 ? -10.584 -8.958 11.121 1.00 95.25 94 TYR A CA 1
ATOM 785 C C . TYR A 1 94 ? -11.236 -9.683 12.304 1.00 95.25 94 TYR A C 1
ATOM 787 O O . TYR A 1 94 ? -11.930 -9.045 13.088 1.00 95.25 94 TYR A O 1
ATOM 795 N N . GLY A 1 95 ? -11.033 -10.991 12.459 1.00 93.75 95 GLY A N 1
ATOM 796 C CA . GLY A 1 95 ? -11.545 -11.753 13.599 1.00 93.75 95 GLY A CA 1
ATOM 797 C C . GLY A 1 95 ? -10.854 -11.433 14.930 1.00 93.75 95 GLY A C 1
ATOM 798 O O . GLY A 1 95 ? -11.500 -11.514 15.970 1.00 93.75 95 GLY A O 1
ATOM 799 N N . GLN A 1 96 ? -9.573 -11.054 14.905 1.00 93.50 96 GLN A N 1
ATOM 800 C CA . GLN A 1 96 ? -8.780 -10.778 16.113 1.00 93.50 96 GLN A CA 1
ATOM 801 C C . GLN A 1 96 ? -8.945 -9.344 16.637 1.00 93.50 96 GLN A C 1
ATOM 803 O O . GLN A 1 96 ? -8.877 -9.107 17.845 1.00 93.50 96 GLN A O 1
ATOM 808 N N . LEU A 1 97 ? -9.170 -8.390 15.733 1.00 94.81 97 LEU A N 1
ATOM 809 C CA . LEU A 1 97 ? -9.320 -6.970 16.045 1.00 94.81 97 LEU A CA 1
ATOM 810 C C . LEU A 1 97 ? -10.685 -6.678 16.683 1.00 94.81 97 LEU A C 1
ATOM 812 O O . LEU A 1 97 ? -11.718 -7.070 16.135 1.00 94.81 97 LEU A O 1
ATOM 816 N N . VAL A 1 98 ? -10.716 -5.948 17.801 1.00 94.50 98 VAL A N 1
ATOM 817 C CA . VAL A 1 98 ? -11.955 -5.607 18.522 1.00 94.50 98 VAL A CA 1
ATOM 818 C C . VAL A 1 98 ? -12.153 -4.092 18.522 1.00 94.50 98 VAL A C 1
ATOM 820 O O . VAL A 1 98 ? -11.211 -3.328 18.709 1.00 94.50 98 VAL A O 1
ATOM 823 N N . GLU A 1 99 ? -13.381 -3.641 18.260 1.00 95.75 99 GLU A N 1
ATOM 824 C CA . GLU A 1 99 ? -13.720 -2.216 18.348 1.00 95.75 99 GLU A CA 1
ATOM 825 C C . GLU A 1 99 ? -13.521 -1.708 19.781 1.00 95.75 99 GLU A C 1
ATOM 827 O O . GLU A 1 99 ? -13.903 -2.366 20.745 1.00 95.75 99 GLU A O 1
ATOM 832 N N . GLY A 1 100 ? -12.916 -0.533 19.915 1.00 93.25 100 GLY A N 1
ATOM 833 C CA . GLY A 1 100 ? -12.515 0.066 21.183 1.00 93.25 100 GLY A CA 1
ATOM 834 C C . GLY A 1 100 ? -11.063 -0.209 21.577 1.00 93.25 100 GLY A C 1
ATOM 835 O O . GLY A 1 100 ? -10.528 0.563 22.373 1.00 93.25 100 GLY A O 1
ATOM 836 N N . ASP A 1 101 ? -10.410 -1.226 21.002 1.00 93.94 101 ASP A N 1
ATOM 837 C CA . ASP A 1 101 ? -9.005 -1.526 21.291 1.00 93.94 101 ASP A CA 1
ATOM 838 C C . ASP A 1 101 ? -8.088 -0.371 20.894 1.00 93.94 101 ASP A C 1
ATOM 840 O O . ASP A 1 101 ? -8.186 0.157 19.785 1.00 93.94 101 ASP A O 1
ATOM 844 N N . SER A 1 102 ? -7.134 -0.059 21.766 1.00 93.19 102 SER A N 1
ATOM 845 C CA . SER A 1 102 ? -6.048 0.878 21.486 1.00 93.19 102 SER A CA 1
ATOM 846 C C . SER A 1 102 ? -4.726 0.133 21.351 1.00 93.19 102 SER A C 1
ATOM 848 O O . SER A 1 102 ? -4.498 -0.889 22.003 1.00 93.19 102 SER A O 1
ATOM 850 N N . GLY A 1 103 ? -3.850 0.632 20.489 1.00 93.31 103 GLY A N 1
ATOM 851 C CA . GLY A 1 103 ? -2.579 -0.017 20.217 1.00 93.31 103 GLY A CA 1
ATOM 852 C C . GLY A 1 103 ? -1.811 0.613 19.071 1.00 93.31 103 GLY A C 1
ATOM 853 O O . GLY A 1 103 ? -2.203 1.638 18.510 1.00 93.31 103 GLY A O 1
ATOM 854 N N . LYS A 1 104 ? -0.721 -0.045 18.685 1.00 92.69 104 LYS A N 1
ATOM 855 C CA . LYS A 1 104 ? 0.140 0.419 17.598 1.00 92.69 104 LYS A CA 1
ATOM 856 C C . LYS A 1 104 ? -0.322 -0.158 16.276 1.00 92.69 104 LYS A C 1
ATOM 858 O O . LYS A 1 104 ? -0.266 -1.365 16.059 1.00 92.69 104 LYS A O 1
ATOM 863 N N . LEU A 1 105 ? -0.735 0.714 15.364 1.00 94.38 105 LEU A N 1
ATOM 864 C CA . LEU A 1 105 ? -1.058 0.358 13.991 1.00 94.38 105 LEU A CA 1
ATOM 865 C C . LEU A 1 105 ? 0.189 0.436 13.112 1.00 94.38 105 LEU A C 1
ATOM 867 O O . LEU A 1 105 ? 0.786 1.503 12.964 1.00 94.38 105 LEU A O 1
ATOM 871 N N . HIS A 1 106 ? 0.516 -0.671 12.449 1.00 92.19 106 HIS A N 1
ATOM 872 C CA . HIS A 1 106 ? 1.549 -0.743 11.425 1.00 92.19 106 HIS A CA 1
ATOM 873 C C . HIS A 1 106 ? 0.912 -0.746 10.037 1.00 92.19 106 HIS A C 1
ATOM 875 O O . HIS A 1 106 ? 0.123 -1.634 9.696 1.00 92.19 106 HIS A O 1
ATOM 881 N N . PHE A 1 107 ? 1.282 0.218 9.196 1.00 90.50 107 PHE A N 1
ATOM 882 C CA . PHE A 1 107 ? 0.750 0.311 7.840 1.00 90.50 107 PHE A CA 1
ATOM 883 C C . PHE A 1 107 ? 1.751 0.917 6.849 1.00 90.50 107 PHE A C 1
ATOM 885 O O . PHE A 1 107 ? 2.749 1.545 7.210 1.00 90.50 107 PHE A O 1
ATOM 892 N N . GLN A 1 108 ? 1.497 0.690 5.564 1.00 86.94 108 GLN A N 1
ATOM 893 C CA . GLN A 1 108 ? 2.292 1.215 4.457 1.00 86.94 108 GLN A CA 1
ATOM 894 C C . GLN A 1 108 ? 1.347 1.734 3.370 1.00 86.94 108 GLN A C 1
ATOM 896 O O . GLN A 1 108 ? 0.748 0.953 2.630 1.00 86.94 108 GLN A O 1
ATOM 901 N N . GLY A 1 109 ? 1.190 3.057 3.275 1.00 86.25 109 GLY A N 1
ATOM 902 C CA . GLY A 1 109 ? 0.203 3.668 2.378 1.00 86.25 109 GLY A CA 1
ATOM 903 C C . GLY A 1 109 ? -1.223 3.273 2.776 1.00 86.25 109 GLY A C 1
ATOM 904 O O . GLY A 1 109 ? -1.679 3.636 3.849 1.00 86.25 109 GLY A O 1
ATOM 905 N N . THR A 1 110 ? -1.917 2.505 1.934 1.00 88.56 110 THR A N 1
ATOM 906 C CA . THR A 1 110 ? -3.263 1.957 2.212 1.00 88.56 110 THR A CA 1
ATOM 907 C C . THR A 1 110 ? -3.241 0.485 2.634 1.00 88.56 110 THR A C 1
ATOM 909 O O . THR A 1 110 ? -4.289 -0.150 2.763 1.00 88.56 110 THR A O 1
ATOM 912 N N . ARG A 1 111 ? -2.047 -0.089 2.826 1.00 90.62 111 ARG A N 1
ATOM 913 C CA . ARG A 1 111 ? -1.866 -1.492 3.194 1.00 90.62 111 ARG A CA 1
ATOM 914 C C . ARG A 1 111 ? -1.695 -1.637 4.701 1.00 90.62 111 ARG A C 1
ATOM 916 O O . ARG A 1 111 ? -0.719 -1.140 5.261 1.00 90.62 111 ARG A O 1
ATOM 923 N N . TYR A 1 112 ? -2.588 -2.403 5.317 1.00 93.56 112 TYR A N 1
ATOM 924 C CA . TYR A 1 112 ? -2.424 -2.900 6.679 1.00 93.56 112 TYR A CA 1
ATOM 925 C C . TYR A 1 112 ? -1.240 -3.876 6.774 1.00 93.56 112 TYR A C 1
ATOM 927 O O . TYR A 1 112 ? -1.095 -4.761 5.923 1.00 93.56 112 TYR A O 1
ATOM 935 N N . LEU A 1 113 ? -0.392 -3.705 7.792 1.00 93.00 113 LEU A N 1
ATOM 936 C CA . LEU A 1 113 ? 0.726 -4.606 8.093 1.00 93.00 113 LEU A CA 1
ATOM 937 C C . LEU A 1 113 ? 0.558 -5.346 9.426 1.00 93.00 113 LEU A C 1
ATOM 939 O O . LEU A 1 113 ? 1.077 -6.452 9.535 1.00 93.00 113 LEU A O 1
ATOM 943 N N . GLY A 1 114 ? -0.128 -4.758 10.409 1.00 94.06 114 GLY A N 1
ATOM 944 C CA . GLY A 1 114 ? -0.338 -5.363 11.727 1.00 94.06 114 GLY A CA 1
ATOM 945 C C . GLY A 1 114 ? -0.889 -4.366 12.746 1.00 94.06 114 GLY A C 1
ATOM 946 O O . GLY A 1 114 ? -0.866 -3.156 12.510 1.00 94.06 114 GLY A O 1
ATOM 947 N N . PHE A 1 115 ? -1.384 -4.872 13.872 1.00 95.12 115 PHE A N 1
ATOM 948 C CA . PHE A 1 115 ? -1.846 -4.066 14.996 1.00 95.12 115 PHE A CA 1
ATOM 949 C C . PHE A 1 115 ? -1.460 -4.743 16.308 1.00 95.12 115 PHE A C 1
ATOM 951 O O . PHE A 1 115 ? -1.934 -5.840 16.603 1.00 95.12 115 PHE A O 1
ATOM 958 N N . ASP A 1 116 ? -0.632 -4.067 17.094 1.00 93.44 116 ASP A N 1
ATOM 959 C CA . ASP A 1 116 ? -0.230 -4.535 18.413 1.00 93.44 116 ASP A CA 1
ATOM 960 C C . ASP A 1 116 ? -1.173 -3.929 19.452 1.00 93.44 116 ASP A C 1
ATOM 962 O O . ASP A 1 116 ? -1.084 -2.739 19.764 1.00 93.44 116 ASP A O 1
ATOM 966 N N . ARG A 1 117 ? -2.096 -4.742 19.980 1.00 91.88 117 ARG A N 1
ATOM 967 C CA . ARG A 1 117 ? -3.025 -4.324 21.039 1.00 91.88 117 ARG A CA 1
ATOM 968 C C . ARG A 1 117 ? -2.240 -3.977 22.305 1.00 91.88 117 ARG A C 1
ATOM 970 O O . ARG A 1 117 ? -1.525 -4.821 22.845 1.00 91.88 117 ARG A O 1
ATOM 977 N N . THR A 1 118 ? -2.447 -2.775 22.830 1.00 85.75 118 THR A N 1
ATOM 978 C CA . THR A 1 118 ? -1.979 -2.412 24.167 1.00 85.75 118 THR A CA 1
ATOM 979 C C . THR A 1 118 ? -2.977 -2.977 25.173 1.00 85.75 118 THR A C 1
ATOM 981 O O . THR A 1 118 ? -4.063 -2.433 25.354 1.00 85.75 118 THR A O 1
ATOM 984 N N . SER A 1 119 ? -2.651 -4.113 25.794 1.00 61.75 119 SER A N 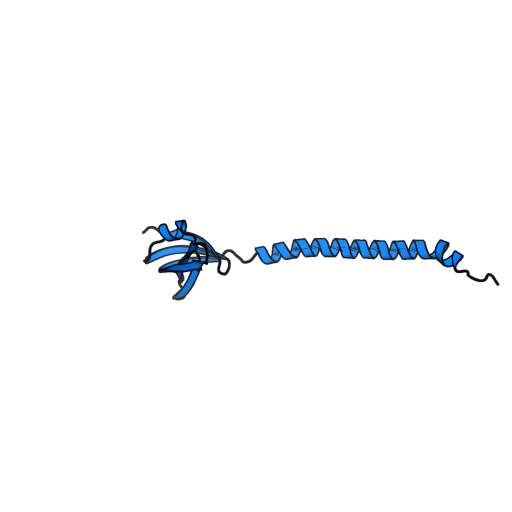1
ATOM 985 C CA . SER A 1 119 ? -3.428 -4.632 26.924 1.00 61.75 1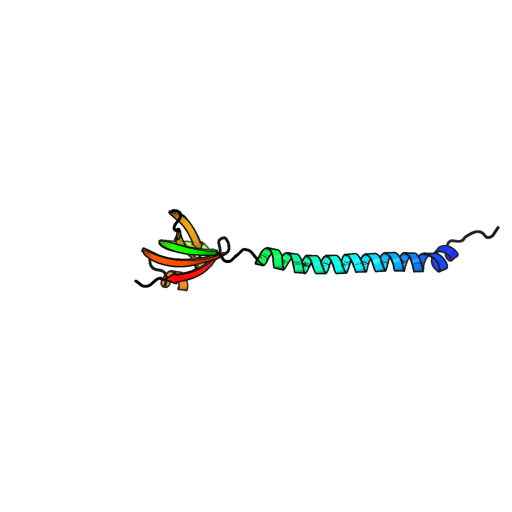19 SER A CA 1
ATOM 986 C C . SER A 1 119 ? -3.284 -3.677 28.111 1.00 61.75 119 SER A C 1
ATOM 988 O O . SER A 1 119 ? -2.161 -3.475 28.580 1.00 61.75 119 SER A O 1
ATOM 990 N N . LEU A 1 120 ? -4.394 -3.100 28.573 1.00 54.12 120 LEU A N 1
ATOM 991 C CA . LEU A 1 120 ? -4.490 -2.471 29.894 1.00 54.12 120 LEU A CA 1
ATOM 992 C C . LEU A 1 120 ? -4.830 -3.521 30.953 1.00 54.12 120 LEU A C 1
ATOM 994 O O . LEU A 1 120 ? -5.640 -4.423 30.635 1.00 54.12 120 LEU A O 1
#